Protein AF-A0A6A3JBA6-F1 (afdb_monomer_lite)

Radius of gyration: 12.73 Å; chains: 1; bounding box: 27×27×35 Å

pLDDT: mean 76.13, std 15.02, range [41.38, 94.12]

Organism: NCBI:txid53985

Structure (mmCIF, N/CA/C/O backbone):
data_AF-A0A6A3JBA6-F1
#
_entry.id   AF-A0A6A3JBA6-F1
#
loop_
_atom_site.group_PDB
_atom_site.id
_atom_site.type_symbol
_atom_site.label_atom_id
_atom_site.label_alt_id
_atom_site.label_comp_id
_atom_site.label_asym_id
_atom_site.label_entity_id
_atom_site.label_seq_id
_atom_site.pdbx_PDB_ins_code
_atom_site.Cartn_x
_atom_site.Cartn_y
_atom_site.Cartn_z
_atom_site.occupancy
_atom_site.B_iso_or_equiv
_atom_site.auth_seq_id
_atom_site.auth_comp_id
_atom_site.auth_asym_id
_atom_site.auth_atom_id
_atom_site.pdbx_PDB_model_num
ATOM 1 N N . MET A 1 1 ? 6.616 -12.660 -15.029 1.00 48.06 1 MET A N 1
ATOM 2 C CA . MET A 1 1 ? 5.961 -11.624 -15.858 1.00 48.06 1 MET A CA 1
ATOM 3 C C . MET A 1 1 ? 4.538 -11.469 -15.372 1.00 48.06 1 MET A C 1
ATOM 5 O O . MET A 1 1 ? 3.801 -12.448 -15.400 1.00 48.06 1 MET A O 1
ATOM 9 N N . TRP A 1 2 ? 4.160 -10.285 -14.901 1.00 64.25 2 TRP A N 1
ATOM 10 C CA . TRP A 1 2 ? 2.753 -9.973 -14.697 1.00 64.25 2 TRP A CA 1
ATOM 11 C C . TRP A 1 2 ? 2.185 -9.372 -15.979 1.00 64.25 2 TRP A C 1
ATOM 13 O O . TRP A 1 2 ? 2.734 -8.430 -16.531 1.00 64.25 2 TRP A O 1
ATOM 23 N N . TRP A 1 3 ? 1.099 -9.972 -16.454 1.00 76.31 3 TRP A N 1
ATOM 24 C CA . TRP A 1 3 ? 0.292 -9.546 -17.599 1.00 76.31 3 TRP A CA 1
ATOM 25 C C . TRP A 1 3 ? -0.396 -8.180 -17.436 1.00 76.31 3 TRP A C 1
ATOM 27 O O . TRP A 1 3 ? -0.982 -7.686 -18.392 1.00 76.31 3 TRP A O 1
ATOM 37 N N . VAL A 1 4 ? -0.312 -7.575 -16.249 1.00 82.81 4 VAL A N 1
ATOM 38 C CA . VAL A 1 4 ? -0.960 -6.310 -15.891 1.00 82.81 4 VAL A CA 1
ATOM 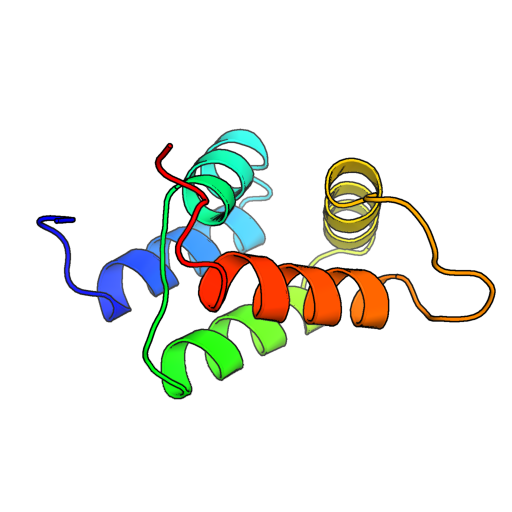39 C C . VAL A 1 4 ? 0.096 -5.193 -15.822 1.00 82.81 4 VAL A C 1
ATOM 41 O O . VAL A 1 4 ? 1.124 -5.388 -15.155 1.00 82.81 4 VAL A O 1
ATOM 44 N N . PRO A 1 5 ? -0.127 -4.030 -16.469 1.00 89.69 5 PRO A N 1
ATOM 45 C CA . PRO A 1 5 ? 0.754 -2.864 -16.376 1.00 89.69 5 PRO A CA 1
ATOM 46 C C . PRO A 1 5 ? 1.021 -2.447 -14.928 1.00 89.69 5 PRO A C 1
ATOM 48 O O . PRO A 1 5 ? 0.157 -2.582 -14.069 1.00 89.69 5 PRO A O 1
ATOM 51 N N . GLU A 1 6 ? 2.211 -1.917 -14.631 1.00 88.50 6 GLU A N 1
ATOM 52 C CA . GLU A 1 6 ? 2.552 -1.522 -13.257 1.00 88.50 6 GLU A CA 1
ATOM 53 C C . GLU A 1 6 ? 1.574 -0.518 -12.647 1.00 88.50 6 GLU A C 1
ATOM 55 O O . GLU A 1 6 ? 1.170 -0.688 -11.500 1.00 88.50 6 GLU A O 1
ATOM 60 N N . SER A 1 7 ? 1.113 0.453 -13.431 1.00 90.62 7 SER A N 1
ATOM 61 C CA . SER A 1 7 ? 0.119 1.440 -13.005 1.00 90.62 7 SER A CA 1
ATOM 62 C C . SER A 1 7 ? -1.183 0.812 -12.492 1.00 90.62 7 SER A C 1
ATOM 64 O O . SER A 1 7 ? -1.704 1.235 -11.463 1.00 90.62 7 SER A O 1
ATOM 66 N N . GLU A 1 8 ? -1.694 -0.220 -13.164 1.00 91.00 8 GLU A N 1
ATOM 67 C CA . GLU A 1 8 ? -2.903 -0.941 -12.744 1.00 91.00 8 GLU A CA 1
ATOM 68 C C . GLU A 1 8 ? -2.648 -1.763 -11.475 1.00 91.00 8 GLU A C 1
ATOM 70 O O . GLU A 1 8 ? -3.484 -1.829 -10.577 1.00 91.00 8 GLU A O 1
ATOM 75 N N . ARG A 1 9 ? -1.448 -2.333 -11.337 1.00 90.19 9 ARG A N 1
ATOM 76 C CA . ARG A 1 9 ? -1.045 -3.053 -10.120 1.00 90.19 9 ARG A CA 1
ATOM 77 C C . ARG A 1 9 ? -0.938 -2.125 -8.915 1.00 90.19 9 ARG A C 1
ATOM 79 O O . ARG A 1 9 ? -1.321 -2.507 -7.813 1.00 90.19 9 ARG A O 1
ATOM 86 N N . VAL A 1 10 ? -0.437 -0.908 -9.124 1.00 91.62 10 VAL A N 1
ATOM 87 C CA . VAL A 1 10 ? -0.410 0.138 -8.097 1.00 91.62 10 VAL A CA 1
ATOM 88 C C . VAL A 1 10 ? -1.833 0.494 -7.694 1.00 91.62 10 VAL A C 1
ATOM 90 O O . VAL A 1 10 ? -2.115 0.530 -6.504 1.00 91.62 10 VAL A O 1
ATOM 93 N N . GLN A 1 11 ? -2.749 0.683 -8.649 1.00 93.69 11 GLN A N 1
ATOM 94 C CA . GLN A 1 11 ? -4.156 0.952 -8.332 1.00 93.69 11 GLN A CA 1
ATOM 95 C C . GLN A 1 11 ? -4.769 -0.139 -7.451 1.00 93.69 11 GLN A C 1
ATOM 97 O O . GLN A 1 11 ? -5.390 0.191 -6.447 1.00 93.69 11 GLN A O 1
ATOM 102 N N . LEU A 1 12 ? -4.502 -1.416 -7.739 1.00 92.62 12 LEU A N 1
ATOM 103 C CA . LEU A 1 12 ? -4.965 -2.522 -6.894 1.00 92.62 12 LEU A CA 1
ATOM 104 C C . LEU A 1 12 ? -4.411 -2.452 -5.463 1.00 92.62 12 LEU A C 1
ATOM 106 O O . LEU A 1 12 ? -5.130 -2.754 -4.514 1.00 92.62 12 LEU A O 1
ATOM 110 N N . VAL A 1 13 ? -3.152 -2.037 -5.287 1.00 90.62 13 VAL A N 1
ATOM 111 C CA . VAL A 1 13 ? -2.569 -1.814 -3.951 1.00 90.62 13 VAL A CA 1
ATOM 112 C C . VAL A 1 13 ? -3.281 -0.671 -3.232 1.00 90.62 13 VAL A C 1
ATOM 114 O O . VAL A 1 13 ? -3.630 -0.813 -2.062 1.00 90.62 13 VAL A O 1
ATOM 117 N N . LEU A 1 14 ? -3.521 0.443 -3.926 1.00 92.56 14 LEU A N 1
ATOM 118 C CA . LEU A 1 14 ? -4.205 1.609 -3.365 1.00 92.56 14 LEU A CA 1
ATOM 119 C C . LEU A 1 14 ? -5.646 1.278 -2.954 1.00 92.56 14 LEU A C 1
ATOM 121 O O . LEU A 1 14 ? -6.081 1.661 -1.869 1.00 92.56 14 LEU A O 1
ATOM 125 N N . GLU A 1 15 ? -6.370 0.539 -3.794 1.00 94.12 15 GLU A N 1
ATOM 126 C CA . GLU A 1 15 ? -7.729 0.067 -3.516 1.00 94.12 15 GLU A CA 1
ATOM 127 C C . GLU A 1 15 ? -7.748 -0.900 -2.334 1.00 94.12 15 GLU A C 1
ATOM 129 O O . GLU A 1 15 ? -8.491 -0.685 -1.382 1.00 94.12 15 GLU A O 1
ATOM 134 N N . ALA A 1 16 ? -6.867 -1.904 -2.324 1.00 92.44 16 ALA A N 1
ATOM 135 C CA . ALA A 1 16 ? -6.776 -2.851 -1.217 1.00 92.44 16 ALA A CA 1
ATOM 136 C C . ALA A 1 16 ? -6.426 -2.165 0.113 1.00 92.44 16 ALA A C 1
ATOM 138 O O . ALA A 1 16 ? -6.901 -2.580 1.169 1.00 92.44 16 ALA A O 1
ATOM 139 N N . MET A 1 17 ? -5.612 -1.108 0.073 1.00 90.62 17 MET A N 1
ATOM 140 C CA . MET A 1 17 ? -5.269 -0.319 1.252 1.00 90.62 17 MET A CA 1
ATOM 141 C C . M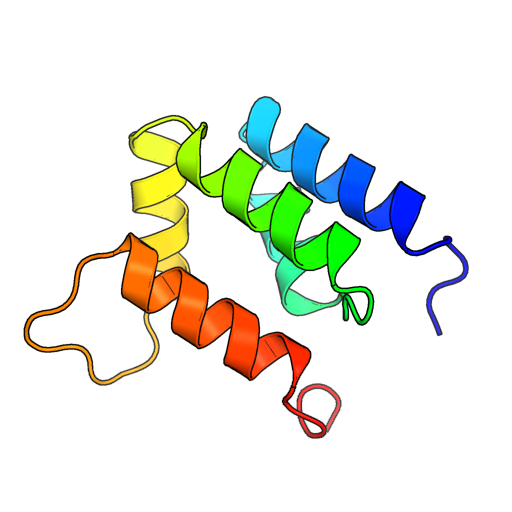ET A 1 17 ? -6.448 0.522 1.746 1.00 90.62 17 MET A C 1
ATOM 143 O O . MET A 1 17 ? -6.709 0.548 2.947 1.00 90.62 17 MET A O 1
ATOM 147 N N . ARG A 1 18 ? -7.180 1.166 0.829 1.00 90.56 18 ARG A N 1
ATOM 148 C CA . ARG A 1 18 ? -8.383 1.951 1.143 1.00 90.56 18 ARG A CA 1
ATOM 149 C C . ARG A 1 18 ? -9.512 1.083 1.697 1.00 90.56 18 ARG A C 1
ATOM 151 O O . ARG A 1 18 ? -10.171 1.497 2.644 1.00 90.56 18 ARG A O 1
ATOM 158 N N . ASP A 1 19 ? -9.717 -0.096 1.123 1.00 92.69 19 ASP A N 1
ATOM 159 C CA . ASP A 1 19 ? -10.778 -1.027 1.520 1.00 92.69 19 ASP A CA 1
ATOM 160 C C . ASP A 1 19 ? -10.386 -1.887 2.736 1.00 92.69 19 ASP A C 1
ATOM 162 O O . ASP A 1 19 ? -11.130 -2.783 3.133 1.00 92.69 19 ASP A O 1
ATOM 166 N N . GLU A 1 20 ? -9.198 -1.653 3.308 1.00 89.62 20 GLU A N 1
ATOM 167 C CA . GLU A 1 20 ? -8.591 -2.465 4.370 1.00 89.62 20 GLU A CA 1
ATOM 168 C C . GLU A 1 20 ? -8.564 -3.972 4.043 1.00 89.62 20 GLU A C 1
ATOM 170 O O . GLU A 1 20 ? -8.596 -4.839 4.923 1.00 89.62 20 GLU A O 1
ATOM 175 N N . ASN A 1 21 ? -8.463 -4.314 2.755 1.00 92.69 21 ASN A N 1
ATOM 176 C CA . ASN A 1 21 ? -8.375 -5.687 2.279 1.00 92.69 21 ASN A CA 1
ATOM 177 C C . ASN A 1 21 ? -6.948 -6.220 2.448 1.00 92.69 21 ASN A C 1
ATOM 179 O O . ASN A 1 21 ? -6.168 -6.348 1.502 1.00 92.69 21 ASN A O 1
ATOM 183 N N . ARG A 1 22 ? -6.627 -6.560 3.694 1.00 89.94 22 ARG A N 1
ATOM 184 C CA . ARG A 1 22 ? -5.323 -7.061 4.148 1.00 89.94 22 ARG A CA 1
ATOM 185 C C . ARG A 1 22 ? -4.830 -8.273 3.361 1.00 89.94 22 ARG A C 1
ATOM 187 O O . ARG A 1 22 ? -3.659 -8.331 3.009 1.00 89.94 22 ARG A O 1
ATOM 194 N N . ASN A 1 23 ? -5.717 -9.214 3.033 1.00 88.19 23 ASN A N 1
ATOM 195 C CA . ASN A 1 23 ? -5.351 -10.420 2.284 1.00 88.19 23 ASN A CA 1
ATOM 196 C C . ASN A 1 23 ? -4.896 -10.089 0.861 1.00 88.19 23 ASN A C 1
ATOM 198 O O . ASN A 1 23 ? -3.871 -10.599 0.406 1.00 88.19 23 ASN A O 1
ATOM 202 N N . LEU A 1 24 ? -5.652 -9.234 0.164 1.00 89.06 24 LEU A N 1
ATOM 203 C CA . LEU A 1 24 ? -5.284 -8.790 -1.176 1.00 89.06 24 LEU A CA 1
ATOM 204 C C . LEU A 1 24 ? -4.012 -7.944 -1.129 1.00 89.06 24 LEU A C 1
ATOM 206 O O . LEU A 1 24 ? -3.099 -8.185 -1.913 1.00 89.06 24 LEU A O 1
ATOM 210 N N . LEU A 1 25 ? -3.926 -7.005 -0.183 1.00 89.25 25 LEU A N 1
ATOM 211 C CA . LEU A 1 25 ? -2.759 -6.146 -0.034 1.00 89.25 25 LEU A CA 1
ATOM 212 C C . LEU A 1 25 ? -1.490 -6.959 0.243 1.00 89.25 25 LEU A C 1
ATOM 214 O O . LEU A 1 25 ? -0.490 -6.762 -0.440 1.00 89.25 25 LEU A O 1
ATOM 218 N N . TRP A 1 26 ? -1.539 -7.907 1.182 1.00 85.88 26 TRP A N 1
ATOM 219 C CA . TRP A 1 26 ? -0.419 -8.800 1.478 1.00 85.88 26 TRP A CA 1
ATOM 220 C C . TRP A 1 26 ? 0.004 -9.599 0.246 1.00 85.88 26 TRP A C 1
ATOM 222 O O . TRP A 1 26 ? 1.181 -9.649 -0.103 1.00 85.88 26 TRP A O 1
ATOM 232 N N . TRP A 1 27 ? -0.966 -10.194 -0.454 1.00 85.31 27 TRP A N 1
ATOM 233 C CA . TRP A 1 27 ? -0.693 -10.983 -1.650 1.00 85.31 27 TRP A CA 1
ATOM 234 C C . TRP A 1 27 ? -0.036 -10.150 -2.753 1.00 85.31 27 TRP A C 1
ATOM 236 O O . TRP A 1 27 ? 0.897 -10.631 -3.395 1.00 85.31 27 TRP A O 1
ATOM 246 N N . LEU A 1 28 ? -0.495 -8.909 -2.951 1.00 86.44 28 LEU A N 1
ATOM 247 C CA . LEU A 1 28 ? 0.113 -7.970 -3.887 1.00 86.44 28 LEU A CA 1
ATOM 248 C C . LEU A 1 28 ? 1.540 -7.645 -3.440 1.00 86.44 28 LEU A C 1
ATOM 250 O O . LEU A 1 28 ? 2.473 -7.916 -4.187 1.00 86.44 28 LEU A O 1
ATOM 254 N N . LEU A 1 29 ? 1.746 -7.137 -2.227 1.00 82.19 29 LEU A N 1
ATOM 255 C CA . LEU A 1 29 ? 3.070 -6.710 -1.762 1.00 82.19 29 LEU A CA 1
ATOM 256 C C . LEU A 1 29 ? 4.119 -7.835 -1.800 1.00 82.19 29 LEU A C 1
ATOM 258 O O . LEU A 1 29 ? 5.248 -7.588 -2.202 1.00 82.19 29 LEU A O 1
ATOM 262 N N . MET A 1 30 ? 3.740 -9.075 -1.479 1.00 79.62 30 MET A N 1
ATOM 263 C CA . MET A 1 30 ? 4.665 -10.219 -1.470 1.00 79.62 30 MET A CA 1
ATOM 264 C C . MET A 1 30 ? 4.998 -10.786 -2.855 1.00 79.62 30 MET A C 1
ATOM 266 O O . MET A 1 30 ? 5.938 -11.564 -2.990 1.00 79.62 30 MET A O 1
ATOM 270 N N . ARG A 1 31 ? 4.197 -10.490 -3.886 1.00 79.56 31 ARG A N 1
ATOM 271 C CA . ARG A 1 31 ? 4.313 -11.135 -5.213 1.00 79.56 31 ARG A CA 1
ATOM 272 C C . ARG A 1 31 ? 4.481 -10.148 -6.359 1.00 79.56 31 ARG A C 1
ATOM 274 O O . ARG A 1 31 ? 4.651 -10.557 -7.509 1.00 79.56 31 ARG A O 1
ATOM 281 N N . THR A 1 32 ? 4.440 -8.858 -6.046 1.00 81.06 32 THR A N 1
ATOM 282 C CA . THR A 1 32 ? 4.607 -7.770 -6.997 1.00 81.06 32 THR A CA 1
ATOM 283 C C . THR A 1 32 ? 5.967 -7.134 -6.853 1.00 81.06 32 THR A C 1
ATOM 285 O O . THR A 1 32 ? 6.319 -6.668 -5.776 1.00 81.06 32 THR A O 1
ATOM 288 N N . ARG A 1 33 ? 6.658 -6.950 -7.976 1.00 79.38 33 ARG A N 1
ATOM 289 C CA . ARG A 1 33 ? 7.730 -5.957 -8.063 1.00 79.38 33 ARG A CA 1
ATOM 290 C C . ARG A 1 33 ? 7.195 -4.675 -8.684 1.00 79.38 33 ARG A C 1
ATOM 292 O O . ARG A 1 33 ? 6.521 -4.739 -9.715 1.00 79.38 33 ARG A O 1
ATOM 299 N N . PHE A 1 34 ? 7.488 -3.546 -8.055 1.00 83.44 34 PHE A N 1
ATOM 300 C CA . PHE A 1 34 ? 7.226 -2.213 -8.588 1.00 83.44 34 PHE A CA 1
ATOM 301 C C . PHE A 1 34 ? 8.569 -1.576 -8.921 1.00 83.44 34 PHE A C 1
ATOM 303 O O . PHE A 1 34 ? 9.368 -1.365 -8.019 1.00 83.44 34 PHE A O 1
ATOM 310 N N . GLU A 1 35 ? 8.856 -1.311 -10.185 1.00 82.81 35 GLU A N 1
ATOM 311 C CA . GLU A 1 35 ? 10.151 -0.768 -10.611 1.00 82.81 35 GLU A CA 1
ATOM 312 C C . GLU A 1 35 ? 10.101 0.754 -10.777 1.00 82.81 35 GLU A C 1
ATOM 314 O O . GLU A 1 35 ? 11.114 1.446 -10.641 1.00 82.81 35 GLU A O 1
ATOM 319 N N . GLU A 1 36 ? 8.922 1.307 -11.053 1.00 83.94 36 GLU A N 1
ATOM 320 C CA . GLU A 1 36 ? 8.789 2.720 -11.344 1.00 83.94 36 GLU A CA 1
ATOM 321 C C . GLU A 1 36 ? 8.806 3.557 -10.062 1.00 83.94 36 GLU A C 1
ATOM 323 O O . GLU A 1 36 ? 8.046 3.352 -9.112 1.00 83.94 36 GLU A O 1
ATOM 328 N N . LYS A 1 37 ? 9.620 4.616 -10.069 1.00 82.81 37 LYS A N 1
ATOM 329 C CA . LYS A 1 37 ? 9.687 5.579 -8.961 1.00 82.81 37 LYS A CA 1
ATOM 330 C C . LYS A 1 37 ? 8.319 6.190 -8.631 1.00 82.81 37 LYS A C 1
ATOM 332 O O . LYS A 1 37 ? 8.051 6.501 -7.472 1.00 82.81 37 LYS A O 1
ATOM 337 N N . ILE A 1 38 ? 7.461 6.381 -9.636 1.00 85.81 38 ILE A N 1
ATOM 338 C CA . ILE A 1 38 ? 6.109 6.914 -9.435 1.00 85.81 38 ILE A CA 1
ATOM 339 C C . ILE A 1 38 ? 5.231 5.941 -8.637 1.00 85.81 38 ILE A C 1
ATOM 341 O O . ILE A 1 38 ? 4.503 6.381 -7.749 1.00 85.81 38 ILE A O 1
ATOM 345 N N . SER A 1 39 ? 5.376 4.634 -8.868 1.00 86.06 39 SER A N 1
ATOM 346 C CA . SER A 1 39 ? 4.708 3.575 -8.109 1.00 86.06 39 SER A CA 1
ATOM 347 C C . SER A 1 39 ? 5.109 3.615 -6.640 1.00 86.06 39 SER A C 1
ATOM 349 O O . SER A 1 39 ? 4.254 3.576 -5.759 1.00 86.06 39 SER A O 1
ATOM 351 N N . HIS A 1 40 ? 6.407 3.776 -6.357 1.00 84.00 40 HIS A N 1
ATOM 352 C CA . HIS A 1 40 ? 6.907 3.867 -4.980 1.00 84.00 40 HIS A CA 1
ATOM 353 C C . HIS A 1 40 ? 6.355 5.083 -4.245 1.00 84.00 40 HIS A C 1
ATOM 355 O O . HIS A 1 40 ? 5.987 4.978 -3.076 1.00 84.00 40 HIS A O 1
ATOM 361 N N . ILE A 1 41 ? 6.291 6.231 -4.927 1.00 85.25 41 ILE A N 1
ATOM 362 C CA . ILE A 1 41 ? 5.737 7.468 -4.365 1.00 85.25 41 ILE A CA 1
ATOM 363 C C . ILE A 1 41 ? 4.248 7.287 -4.060 1.00 85.25 41 ILE A C 1
ATOM 365 O O . ILE A 1 41 ? 3.818 7.628 -2.962 1.00 85.25 41 ILE A O 1
ATOM 369 N N . ALA A 1 42 ? 3.479 6.719 -4.993 1.00 88.50 42 ALA A N 1
ATOM 370 C CA . ALA A 1 42 ? 2.047 6.495 -4.812 1.00 88.50 42 ALA A CA 1
ATOM 371 C C . ALA A 1 42 ? 1.756 5.549 -3.636 1.00 88.50 42 ALA A C 1
ATOM 373 O O . ALA A 1 42 ? 0.949 5.875 -2.769 1.00 88.50 42 ALA A O 1
ATOM 374 N N . ILE A 1 43 ? 2.455 4.412 -3.567 1.00 86.88 43 ILE A N 1
ATOM 375 C CA . ILE A 1 43 ? 2.275 3.425 -2.493 1.00 86.88 43 ILE A CA 1
ATOM 376 C C . ILE A 1 43 ? 2.709 4.005 -1.140 1.00 86.88 43 ILE A C 1
ATOM 378 O O . ILE A 1 43 ? 2.005 3.836 -0.148 1.00 86.88 43 ILE A O 1
ATOM 382 N N . SER A 1 44 ? 3.825 4.743 -1.093 1.00 84.31 44 SER A N 1
ATOM 383 C CA . SER A 1 44 ? 4.279 5.402 0.142 1.00 84.31 44 SER A CA 1
ATOM 384 C C . SER A 1 44 ? 3.281 6.454 0.630 1.00 84.31 44 SER A C 1
ATOM 386 O O . SER A 1 44 ? 3.002 6.516 1.823 1.00 84.31 44 SER A O 1
ATOM 388 N N . GLY A 1 45 ? 2.712 7.249 -0.281 1.00 86.81 45 GLY A N 1
ATOM 389 C CA . GLY A 1 45 ? 1.670 8.219 0.059 1.00 86.81 45 GLY A CA 1
ATOM 390 C C . GLY A 1 45 ? 0.416 7.546 0.618 1.00 86.81 45 GLY A C 1
ATOM 391 O O . GLY A 1 45 ? -0.115 7.978 1.633 1.00 86.81 45 GLY A O 1
ATOM 392 N N . ALA A 1 46 ? -0.007 6.429 0.024 1.00 87.88 46 ALA A N 1
ATOM 393 C CA . ALA A 1 46 ? -1.158 5.673 0.513 1.00 87.88 46 ALA A CA 1
ATOM 394 C C . ALA A 1 46 ? -0.932 5.084 1.907 1.00 87.88 46 ALA A C 1
ATOM 396 O O . ALA A 1 46 ? -1.823 5.131 2.749 1.00 87.88 46 ALA A O 1
ATOM 397 N N . ILE A 1 47 ? 0.277 4.591 2.174 1.00 84.94 47 ILE A N 1
ATOM 398 C CA . ILE A 1 47 ? 0.696 4.143 3.504 1.00 84.94 47 ILE A CA 1
ATOM 399 C C . ILE A 1 47 ? 0.614 5.292 4.523 1.00 84.94 47 ILE A C 1
ATOM 401 O O . ILE A 1 47 ? 0.135 5.102 5.645 1.00 84.94 47 ILE A O 1
ATOM 405 N N . ASP A 1 48 ? 1.070 6.488 4.140 1.00 82.94 48 ASP A N 1
ATOM 406 C CA . ASP A 1 48 ? 1.027 7.683 4.987 1.00 82.94 48 ASP A CA 1
ATOM 407 C C . ASP A 1 48 ? -0.423 8.160 5.240 1.00 82.94 48 ASP A C 1
ATOM 409 O O . ASP A 1 48 ? -0.713 8.757 6.282 1.00 82.94 48 ASP A O 1
ATOM 413 N N . GLU A 1 49 ? -1.355 7.851 4.339 1.00 86.94 49 GLU A N 1
ATOM 414 C CA . GLU A 1 49 ? -2.784 8.173 4.452 1.00 86.94 49 GLU A CA 1
ATOM 415 C C . GLU A 1 49 ? -3.632 7.052 5.082 1.00 86.94 49 GLU A C 1
ATOM 417 O O . GLU A 1 49 ? -4.761 7.304 5.509 1.00 86.94 49 GLU A O 1
ATOM 422 N N . ALA A 1 50 ? -3.103 5.831 5.188 1.00 86.62 50 ALA A N 1
ATOM 423 C CA . ALA A 1 50 ? -3.830 4.661 5.672 1.00 86.62 50 ALA A CA 1
ATOM 424 C C . ALA A 1 50 ? -4.332 4.826 7.117 1.00 86.62 50 ALA A C 1
ATOM 426 O O . ALA A 1 50 ? -3.781 5.580 7.923 1.00 86.62 50 ALA A O 1
ATOM 427 N N . THR A 1 51 ? -5.372 4.091 7.501 1.00 87.56 51 THR A N 1
ATOM 428 C CA . THR A 1 51 ? -5.869 4.130 8.884 1.00 87.56 51 THR A CA 1
ATOM 429 C C . THR A 1 51 ? -4.796 3.645 9.866 1.00 87.56 51 THR A C 1
ATOM 431 O O . THR A 1 51 ? -3.886 2.897 9.503 1.00 87.56 51 THR A O 1
ATOM 434 N N . ALA A 1 52 ? -4.869 4.086 11.127 1.00 86.06 52 ALA A N 1
ATOM 435 C CA . ALA A 1 52 ? -3.906 3.669 12.151 1.00 86.06 52 ALA A CA 1
ATOM 436 C C . ALA A 1 52 ? -3.850 2.136 12.285 1.00 86.06 52 ALA A C 1
ATOM 438 O O . ALA A 1 52 ? -2.765 1.569 12.268 1.00 86.06 52 ALA A O 1
ATOM 439 N N . GLY A 1 53 ? -5.010 1.467 12.282 1.00 86.56 53 GLY A N 1
ATOM 440 C CA . GLY A 1 53 ? -5.081 0.005 12.355 1.00 86.56 53 GLY A CA 1
ATOM 441 C C . GLY A 1 53 ? -4.505 -0.707 11.127 1.00 86.56 53 GLY A C 1
ATOM 442 O O . GLY A 1 53 ? -3.970 -1.805 11.253 1.00 86.56 53 GLY A O 1
ATOM 443 N N . MET A 1 54 ? -4.573 -0.095 9.941 1.00 84.75 54 MET A N 1
ATOM 444 C CA . MET A 1 54 ? -3.940 -0.647 8.742 1.00 84.75 54 MET A CA 1
ATOM 445 C C . MET A 1 54 ? -2.418 -0.471 8.769 1.00 84.75 54 MET A C 1
ATOM 447 O O . MET A 1 54 ? -1.688 -1.367 8.350 1.00 84.75 54 MET A O 1
ATOM 451 N N . ARG A 1 55 ? -1.929 0.652 9.309 1.00 83.38 55 ARG A N 1
ATOM 452 C CA . ARG A 1 55 ? -0.494 0.880 9.532 1.00 83.38 55 ARG A CA 1
ATOM 453 C C . ARG A 1 55 ? 0.083 -0.066 10.574 1.00 83.38 55 ARG A C 1
ATOM 455 O O . ARG A 1 55 ? 1.132 -0.641 10.321 1.00 83.38 55 ARG A O 1
ATOM 462 N N . GLU A 1 56 ? -0.603 -0.247 11.699 1.00 83.69 56 GLU A N 1
ATOM 463 C CA . GLU A 1 56 ? -0.232 -1.235 12.719 1.00 83.69 56 GLU A CA 1
ATOM 464 C C . GLU A 1 56 ? -0.188 -2.641 12.117 1.00 83.69 56 GLU A C 1
ATOM 466 O O . GLU A 1 56 ? 0.828 -3.315 12.220 1.00 83.69 56 GLU A O 1
ATOM 471 N N . TRP A 1 57 ? -1.227 -3.042 11.375 1.00 86.31 57 TRP A N 1
ATOM 472 C CA . TRP A 1 57 ? -1.242 -4.346 10.710 1.00 86.31 57 TRP A CA 1
ATOM 473 C C . TRP A 1 57 ? -0.079 -4.523 9.723 1.00 86.31 57 TRP A C 1
ATOM 475 O O . TRP A 1 57 ? 0.540 -5.585 9.702 1.00 86.31 57 TRP A O 1
ATOM 485 N N . LEU A 1 58 ? 0.232 -3.504 8.915 1.00 80.19 58 LEU A N 1
ATOM 486 C CA . LEU A 1 58 ? 1.367 -3.559 7.992 1.00 80.19 58 LEU A CA 1
ATOM 487 C C . LEU A 1 58 ? 2.676 -3.787 8.746 1.00 80.19 58 LEU A C 1
ATOM 489 O O . LEU A 1 58 ? 3.475 -4.607 8.324 1.00 80.19 58 LEU A O 1
ATOM 493 N N . VAL A 1 59 ? 2.874 -3.102 9.866 1.00 76.19 59 VAL A N 1
ATOM 494 C CA . VAL A 1 59 ? 4.086 -3.209 10.684 1.00 76.19 59 VAL A CA 1
ATOM 495 C C . VAL A 1 59 ? 4.193 -4.592 11.311 1.00 76.19 59 VAL A C 1
ATOM 497 O O . VAL A 1 59 ? 5.221 -5.238 11.147 1.00 76.19 59 VAL A O 1
ATOM 500 N N . ASP A 1 60 ? 3.115 -5.075 11.930 1.00 80.50 60 ASP A N 1
ATOM 501 C CA . ASP A 1 60 ? 3.067 -6.387 12.582 1.00 80.50 60 ASP A CA 1
ATOM 502 C C . ASP A 1 60 ? 3.337 -7.546 11.609 1.00 80.50 60 ASP A C 1
ATOM 504 O O . ASP A 1 60 ? 3.793 -8.611 12.016 1.00 80.50 60 ASP A O 1
ATOM 508 N N . ASN A 1 61 ? 3.018 -7.373 10.321 1.00 75.44 61 ASN A N 1
ATOM 509 C CA . ASN A 1 61 ? 3.218 -8.410 9.301 1.00 75.44 61 ASN A CA 1
ATOM 510 C C . ASN A 1 61 ? 4.544 -8.259 8.542 1.00 75.44 61 ASN A C 1
ATOM 512 O O . ASN A 1 61 ? 4.963 -9.201 7.877 1.00 75.44 61 ASN A O 1
ATOM 516 N N . ILE A 1 62 ? 5.191 -7.096 8.624 1.00 68.50 62 ILE A N 1
ATOM 517 C CA . ILE A 1 62 ? 6.449 -6.778 7.932 1.00 68.50 62 ILE A CA 1
ATOM 518 C C . ILE A 1 62 ? 7.669 -6.962 8.853 1.00 68.50 62 ILE A C 1
ATOM 520 O O . ILE A 1 62 ? 8.799 -6.775 8.407 1.00 68.50 62 ILE A O 1
ATOM 524 N N . ASP A 1 63 ? 7.460 -7.345 10.114 1.00 55.69 63 ASP A N 1
ATOM 525 C CA . ASP A 1 63 ? 8.529 -7.520 11.097 1.00 55.69 63 ASP A CA 1
ATOM 526 C C . ASP A 1 63 ? 9.506 -8.632 10.663 1.00 55.69 63 ASP A C 1
ATOM 528 O O . ASP A 1 63 ? 9.278 -9.828 10.850 1.00 55.69 63 ASP A O 1
ATOM 532 N N . ASP A 1 64 ? 10.585 -8.188 10.024 1.00 50.50 64 ASP A N 1
ATOM 533 C CA . ASP A 1 64 ? 11.821 -8.913 9.784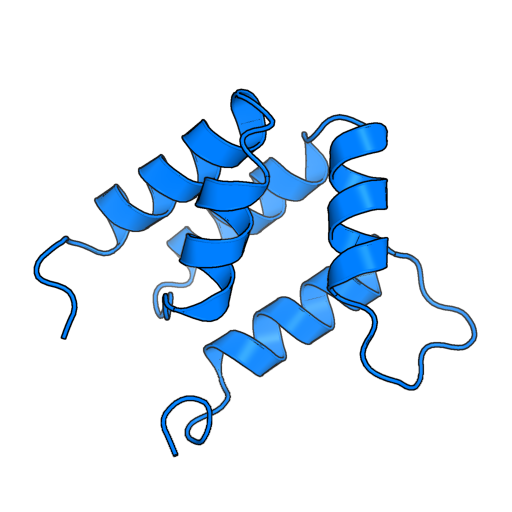 1.00 50.50 64 ASP A CA 1
ATOM 534 C C . ASP A 1 64 ? 12.880 -8.248 10.671 1.00 50.50 64 ASP A C 1
ATOM 536 O O . ASP A 1 64 ? 12.943 -7.015 10.769 1.00 50.50 64 ASP A O 1
ATOM 540 N N . ASP A 1 65 ? 13.641 -9.089 11.363 1.00 51.41 65 ASP A N 1
ATOM 541 C CA . ASP A 1 65 ? 1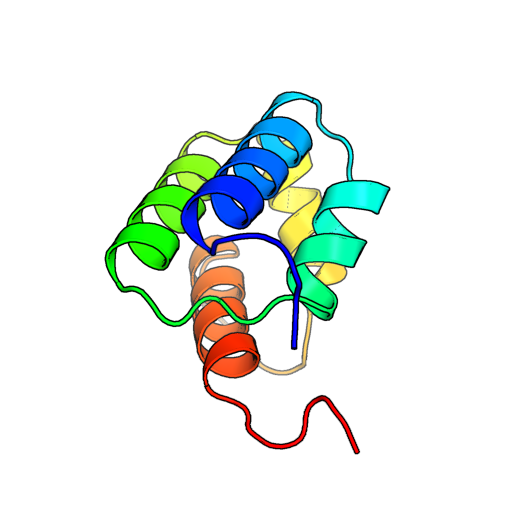4.497 -8.774 12.501 1.00 51.41 65 ASP A CA 1
ATOM 542 C C . ASP A 1 65 ? 15.351 -7.488 12.338 1.00 51.41 65 ASP A C 1
ATOM 544 O O . ASP A 1 65 ? 15.842 -7.145 11.263 1.00 51.41 65 ASP A O 1
ATOM 548 N N . GLU A 1 66 ? 15.604 -6.822 13.472 1.00 51.03 66 GLU A N 1
ATOM 549 C CA . GLU A 1 66 ? 16.460 -5.634 13.684 1.00 51.03 66 GLU A CA 1
ATOM 550 C C . GLU A 1 66 ? 15.873 -4.248 13.395 1.00 51.03 66 GLU A C 1
ATOM 552 O O . GLU A 1 66 ? 16.365 -3.551 12.499 1.00 51.03 66 GLU A O 1
ATOM 557 N N . ILE A 1 67 ? 14.982 -3.720 14.244 1.00 49.12 67 ILE A N 1
ATOM 558 C CA . ILE A 1 67 ? 14.867 -2.257 14.350 1.00 49.12 67 ILE A CA 1
ATOM 559 C C . ILE A 1 67 ? 14.659 -1.775 15.798 1.00 49.12 67 ILE A C 1
ATOM 561 O O . ILE A 1 67 ? 13.565 -1.420 16.227 1.00 49.12 67 ILE A O 1
ATOM 565 N N . GLU A 1 68 ? 15.756 -1.671 16.550 1.00 44.53 68 GLU A N 1
ATOM 566 C CA . GLU A 1 68 ? 15.804 -0.872 17.778 1.00 44.53 68 GLU A CA 1
ATOM 567 C C . GLU A 1 68 ? 15.837 0.626 17.394 1.00 44.53 68 GLU A C 1
ATOM 569 O O . GLU A 1 68 ? 16.798 1.115 16.797 1.00 44.53 68 GLU A O 1
ATOM 574 N N . GLY A 1 69 ? 14.757 1.363 17.685 1.00 54.34 69 GLY A N 1
ATOM 575 C CA . GLY A 1 69 ? 14.744 2.833 17.641 1.00 54.34 69 GLY A CA 1
ATOM 576 C C . GLY A 1 69 ? 14.300 3.528 16.343 1.00 54.34 69 GLY A C 1
ATOM 577 O O . GLY A 1 69 ? 14.524 4.733 16.236 1.00 54.34 69 GLY A O 1
ATOM 578 N N . LYS A 1 70 ? 13.658 2.849 15.377 1.00 59.00 70 LYS A N 1
ATOM 579 C CA . LYS A 1 70 ? 12.982 3.537 14.249 1.00 59.00 70 LYS A CA 1
ATOM 580 C C . LYS A 1 70 ? 11.468 3.439 14.346 1.00 59.00 70 LYS A C 1
ATOM 582 O O . LYS A 1 70 ? 10.922 2.586 15.040 1.00 59.00 70 LYS A O 1
ATOM 587 N N . THR A 1 71 ? 10.790 4.336 13.639 1.00 62.06 71 THR A N 1
ATOM 588 C CA . THR A 1 71 ? 9.333 4.330 13.566 1.00 62.06 71 THR A CA 1
ATOM 589 C C . THR A 1 71 ? 8.832 3.172 12.697 1.00 62.06 71 THR A C 1
ATOM 591 O O . THR A 1 71 ? 9.494 2.796 11.727 1.00 62.06 71 THR A O 1
ATOM 594 N N . PRO A 1 72 ? 7.622 2.657 12.964 1.00 60.62 72 PRO A N 1
ATOM 595 C CA . PRO A 1 72 ? 7.028 1.573 12.180 1.00 60.62 72 PRO A CA 1
ATOM 596 C C . PRO A 1 72 ? 6.969 1.852 10.662 1.00 60.62 72 PRO A C 1
ATOM 598 O O . PRO A 1 72 ? 7.162 0.975 9.821 1.00 60.62 72 PRO A O 1
ATOM 601 N N . LEU A 1 73 ? 6.786 3.122 10.298 1.00 60.12 73 LEU A N 1
ATOM 602 C CA . LEU A 1 73 ? 6.784 3.593 8.917 1.00 60.12 73 LEU A CA 1
ATOM 603 C C . LEU A 1 73 ? 8.163 3.482 8.243 1.00 60.12 73 LEU A C 1
ATOM 605 O O . LEU A 1 73 ? 8.258 3.171 7.056 1.00 60.12 73 LEU A O 1
ATOM 609 N N . GLU A 1 74 ? 9.243 3.733 8.981 1.00 65.38 74 GLU A N 1
ATOM 610 C CA . GLU A 1 74 ? 10.611 3.589 8.475 1.00 65.38 74 GLU A CA 1
ATOM 611 C C . GLU A 1 74 ? 10.988 2.121 8.285 1.00 65.38 74 GLU A C 1
ATOM 613 O O . GLU A 1 74 ? 11.665 1.799 7.305 1.00 65.38 74 GLU A O 1
ATOM 618 N N . CYS A 1 75 ? 10.512 1.238 9.169 1.00 65.88 75 CYS A N 1
ATOM 619 C CA . CYS A 1 75 ? 10.638 -0.212 9.027 1.00 65.88 75 CYS A CA 1
ATOM 620 C C . CYS A 1 75 ? 9.973 -0.683 7.735 1.00 65.88 75 CYS A C 1
ATOM 622 O O . CYS A 1 75 ? 10.623 -1.273 6.874 1.00 65.88 75 CYS A O 1
ATOM 624 N N . MET A 1 76 ? 8.714 -0.294 7.539 1.00 65.94 76 MET A N 1
ATOM 625 C CA . MET A 1 76 ? 7.959 -0.634 6.340 1.00 65.94 76 MET A CA 1
ATOM 626 C C . MET A 1 76 ? 8.571 -0.037 5.067 1.00 65.94 76 MET A C 1
ATOM 628 O O . MET A 1 76 ? 8.631 -0.718 4.050 1.00 65.94 76 MET A O 1
ATOM 632 N N . ARG A 1 77 ? 9.093 1.197 5.092 1.00 65.81 77 ARG A N 1
ATOM 633 C CA . ARG A 1 77 ? 9.811 1.769 3.934 1.00 65.81 77 ARG A CA 1
ATOM 634 C C . ARG A 1 77 ? 11.111 1.027 3.630 1.00 65.81 77 ARG A C 1
ATOM 636 O O . ARG A 1 77 ? 11.443 0.866 2.456 1.00 65.81 77 ARG A O 1
ATOM 643 N N . LYS A 1 78 ? 11.862 0.607 4.658 1.00 69.75 78 LYS A N 1
ATOM 644 C CA . LYS A 1 78 ? 13.089 -0.193 4.496 1.00 69.75 78 LYS A CA 1
ATOM 645 C C . LYS A 1 78 ? 12.747 -1.547 3.883 1.00 69.75 78 LYS A C 1
ATOM 647 O O . LYS A 1 78 ? 13.370 -1.910 2.892 1.00 69.75 78 LYS A O 1
ATOM 652 N N . TRP A 1 79 ? 11.744 -2.237 4.422 1.00 71.00 79 TRP A N 1
ATOM 653 C CA . TRP A 1 79 ? 11.258 -3.504 3.885 1.00 71.00 79 TRP A CA 1
ATOM 654 C C . TRP A 1 79 ? 10.726 -3.359 2.463 1.00 71.00 79 TRP A C 1
ATOM 656 O O . TRP A 1 79 ? 11.087 -4.150 1.604 1.00 71.00 79 TRP A O 1
ATOM 666 N N . PHE A 1 80 ? 9.937 -2.321 2.175 1.00 67.81 80 PHE A N 1
ATOM 667 C CA . PHE A 1 80 ? 9.424 -2.077 0.829 1.00 67.81 80 PHE A CA 1
ATOM 668 C C . PHE A 1 80 ? 10.577 -1.865 -0.152 1.00 67.81 80 PHE A C 1
ATOM 670 O O . PHE A 1 80 ? 10.593 -2.455 -1.221 1.00 67.81 80 PHE A O 1
ATOM 677 N N . ARG A 1 81 ? 11.601 -1.092 0.228 1.00 63.72 81 ARG A N 1
ATO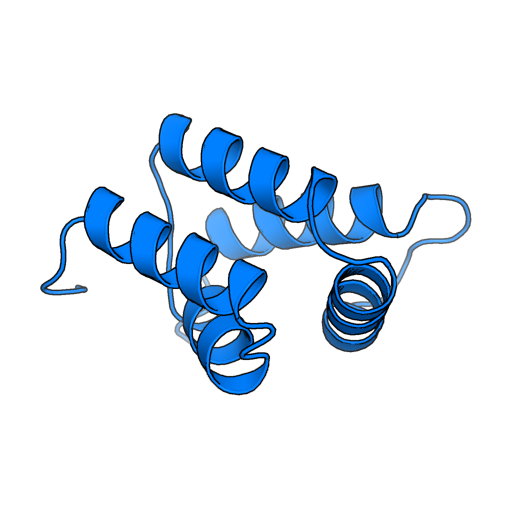M 678 C CA . ARG A 1 81 ? 12.796 -0.921 -0.606 1.00 63.72 81 ARG A CA 1
ATOM 679 C C . ARG A 1 81 ? 13.557 -2.239 -0.791 1.00 63.72 81 ARG A C 1
ATOM 681 O O . ARG A 1 81 ? 13.901 -2.569 -1.915 1.00 63.72 81 ARG A O 1
ATOM 688 N N . ALA A 1 82 ? 13.756 -3.007 0.280 1.00 65.38 82 ALA A N 1
ATOM 689 C CA . ALA A 1 82 ? 14.434 -4.301 0.223 1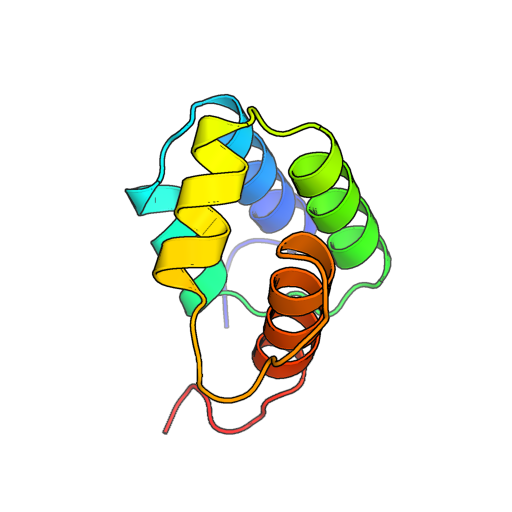.00 65.38 82 ALA A CA 1
ATOM 690 C C . ALA A 1 82 ? 13.677 -5.308 -0.659 1.00 65.38 82 ALA A C 1
ATOM 692 O O . ALA A 1 82 ? 14.253 -5.845 -1.587 1.00 65.38 82 ALA A O 1
ATOM 693 N N . THR A 1 83 ? 12.373 -5.482 -0.455 1.00 60.22 83 THR A N 1
ATOM 694 C CA . THR A 1 83 ? 11.512 -6.449 -1.166 1.00 60.22 83 THR A CA 1
ATOM 695 C C . THR A 1 83 ? 11.384 -6.148 -2.662 1.00 60.22 83 THR A C 1
ATOM 697 O O . THR A 1 83 ? 11.186 -7.040 -3.482 1.00 60.22 83 THR A O 1
ATOM 700 N N . ILE A 1 84 ? 11.506 -4.879 -3.044 1.00 56.56 84 ILE A N 1
ATOM 701 C CA . ILE A 1 84 ? 11.461 -4.450 -4.444 1.00 56.56 84 ILE A CA 1
ATOM 702 C C . ILE A 1 84 ? 12.821 -4.644 -5.138 1.00 56.56 84 ILE A C 1
ATOM 704 O O . ILE A 1 84 ? 12.872 -5.056 -6.309 1.00 56.56 84 ILE A O 1
ATOM 708 N N . ASP A 1 85 ? 13.904 -4.353 -4.413 1.00 51.03 85 ASP A N 1
ATOM 709 C CA . ASP A 1 85 ? 15.283 -4.422 -4.902 1.00 51.03 85 ASP A CA 1
ATOM 710 C C . ASP A 1 85 ? 15.907 -5.828 -4.775 1.00 51.03 85 ASP A C 1
ATOM 712 O O . ASP A 1 85 ? 16.952 -6.070 -5.381 1.00 51.03 85 ASP A O 1
ATOM 716 N N . ASP A 1 86 ? 15.283 -6.764 -4.047 1.00 49.06 86 ASP A N 1
ATOM 717 C CA . ASP A 1 86 ? 15.807 -8.116 -3.826 1.00 49.06 86 ASP A CA 1
ATOM 718 C C . ASP A 1 86 ? 15.602 -9.027 -5.063 1.00 49.06 86 ASP A C 1
ATOM 720 O O . ASP A 1 86 ? 14.463 -9.302 -5.469 1.00 49.06 86 ASP A O 1
ATOM 724 N N . PRO A 1 87 ? 16.688 -9.503 -5.704 1.00 52.06 87 PRO A N 1
ATOM 725 C CA . PRO A 1 87 ? 16.612 -10.394 -6.858 1.00 52.06 87 PRO A CA 1
ATOM 726 C C . PRO A 1 87 ? 16.259 -11.855 -6.510 1.00 52.06 87 PRO A C 1
ATOM 728 O O . PRO A 1 87 ? 15.938 -12.612 -7.429 1.00 52.06 87 PRO A O 1
ATOM 731 N N . ASP A 1 88 ? 16.303 -12.264 -5.238 1.00 51.66 88 ASP A N 1
ATOM 732 C CA . ASP A 1 88 ? 16.187 -13.658 -4.780 1.00 51.66 88 ASP A CA 1
ATOM 733 C C . ASP A 1 88 ? 14.786 -14.053 -4.258 1.00 51.66 88 ASP A C 1
ATOM 735 O O . ASP A 1 88 ? 14.549 -15.231 -3.999 1.00 51.66 88 ASP A O 1
ATOM 739 N N . ILE A 1 89 ? 13.797 -13.147 -4.209 1.00 53.19 89 ILE A N 1
ATOM 740 C CA . ILE A 1 89 ? 12.416 -13.439 -3.732 1.00 53.19 89 ILE A CA 1
ATOM 741 C C . ILE A 1 89 ? 11.645 -14.487 -4.582 1.00 53.19 89 ILE A C 1
ATOM 743 O O . ILE A 1 89 ? 10.536 -14.894 -4.242 1.00 53.19 89 ILE A O 1
ATOM 747 N N . ASN A 1 90 ? 12.232 -14.995 -5.671 1.00 43.75 90 ASN A N 1
ATOM 748 C CA . ASN A 1 90 ? 11.667 -16.080 -6.489 1.00 43.75 90 ASN A CA 1
ATOM 749 C C . ASN A 1 90 ? 12.505 -17.374 -6.508 1.00 43.75 90 ASN A C 1
ATOM 751 O O . ASN A 1 90 ? 12.378 -18.143 -7.467 1.00 43.75 90 ASN A O 1
ATOM 755 N N . ARG A 1 91 ? 13.362 -17.628 -5.510 1.00 41.38 91 ARG A N 1
ATOM 756 C CA . ARG A 1 91 ? 14.124 -18.885 -5.436 1.00 41.38 91 ARG A CA 1
ATOM 757 C C . ARG A 1 91 ? 13.521 -19.929 -4.503 1.00 41.38 91 ARG A C 1
ATOM 759 O O . ARG A 1 91 ? 13.095 -19.567 -3.390 1.00 41.38 91 ARG A O 1
#

Foldseek 3Di:
DDPDDLVVLLVQLLVCQVVVVVVSNVVSLLPDARDDPVSLVSNLVSLVVGDPVSLVVLLVVLDDDDDDPDDSSVSSNVSSVCSNPPPPSPD

Secondary structure (DSSP, 8-state):
--SS-HHHHHHHHHHHHHTT-HHHHHHHHHH-----HHHHHHHHHHHHHS-HHHHHHHHHHH--S--SS--HHHHHHHHHHHHHH-TTTT-

Sequence (91 aa):
MWWVPESERVQLVLEAMRDENRNLLWWLLMRTRFEEKISHIAISGAIDEATAGMREWLVDNIDDDEIEGKTPLECMRKWFRATIDDPDINR